Protein AF-A0A2G9TKQ0-F1 (afdb_monomer_lite)

pLDDT: mean 75.8, std 15.29, range [35.28, 93.38]

Foldseek 3Di:
DVVVVVVVVVVVVVVVVVVVVLVLLCQQAVPCSVVVVVVVVVVVVVCVVVLVVVLCVQCVPVDPVSVVVSVVVVVVVVVVVVVCCVVPRDSHHDPVRDDPDDDDPDPPPVVVVVVVVVVVVD

InterPro domains:
  IPR036259 MFS transporter superfamily [SSF103473] (2-89)
  IPR050382 Major Facilitator Superfamily Sodium/Anion Cotransporter [PTHR11662] (3-98)

Radius of gyration: 22.35 Å; chains: 1; bounding box: 71×29×50 Å

Secondary structure (DSSP, 8-state):
-HHHHHHHHHHHHHHHHHHHHHHHHHHH-TTTHHHHHHHHHHHHHHHHHHHHHHHHHH-SS--HHHHHHHHHHHHHHHHHHHHHHHHH---S--TTTS-SS--SS--TTHHHHHHHHHHH--

Sequence (122 aa):
ALVIVYLTAGMAISGLQYSGFVVNYLDIAPSFSGTIMGMGNTISCLAGIVSPMVTSALTPNGTQEEWQGVLWLTAGILATGSIVFSLFASGEVQDWARHKGGDGPEELPLKEAEAMLEKDTH

Organism: Teladorsagia circumcincta (NCBI:txid45464)

Structure (mmCIF, N/CA/C/O backbone):
data_AF-A0A2G9TKQ0-F1
#
_entry.id   AF-A0A2G9TKQ0-F1
#
loop_
_atom_site.group_PDB
_atom_site.id
_atom_site.type_symbol
_atom_site.label_atom_id
_atom_site.label_alt_id
_atom_site.label_comp_id
_atom_site.label_asym_id
_atom_site.label_entity_id
_atom_site.label_seq_id
_atom_site.pdbx_PDB_ins_code
_atom_site.Cartn_x
_atom_site.Cartn_y
_atom_site.Cartn_z
_atom_site.occupancy
_atom_site.B_iso_or_equiv
_atom_site.auth_seq_id
_atom_site.auth_comp_id
_atom_site.auth_asym_id
_atom_site.auth_atom_id
_atom_site.pdbx_PDB_model_num
ATOM 1 N N . ALA A 1 1 ? -2.047 -13.681 19.648 1.00 73.25 1 ALA A N 1
ATOM 2 C CA . ALA A 1 1 ? -1.396 -14.566 18.656 1.00 73.25 1 ALA A CA 1
ATOM 3 C C . ALA A 1 1 ? -1.853 -14.254 17.230 1.00 73.25 1 ALA A C 1
ATOM 5 O O . ALA A 1 1 ? -1.027 -13.813 16.448 1.00 73.25 1 ALA A O 1
ATOM 6 N N . LEU A 1 2 ? -3.147 -14.382 16.904 1.00 85.94 2 LEU A N 1
ATOM 7 C CA . LEU A 1 2 ? -3.661 -14.172 15.537 1.00 85.94 2 LEU A CA 1
ATOM 8 C C . LEU A 1 2 ? -3.371 -12.776 14.954 1.00 85.94 2 LEU A C 1
ATOM 10 O O . LEU A 1 2 ? -2.926 -12.678 13.820 1.00 85.94 2 LEU A O 1
ATOM 14 N N . VAL A 1 3 ? -3.537 -11.706 15.740 1.00 86.75 3 VAL A N 1
ATOM 15 C CA . VAL A 1 3 ? -3.240 -10.326 15.295 1.00 86.75 3 VAL A CA 1
ATOM 16 C C . VAL A 1 3 ? -1.784 -10.168 14.853 1.00 86.75 3 VAL A C 1
ATOM 18 O O . VAL A 1 3 ? -1.519 -9.579 13.814 1.00 86.75 3 VAL A O 1
ATOM 21 N N . ILE A 1 4 ? -0.845 -10.738 15.612 1.00 90.19 4 ILE A N 1
ATOM 22 C CA . ILE A 1 4 ? 0.588 -10.670 15.300 1.00 90.19 4 ILE A CA 1
ATOM 23 C C . ILE A 1 4 ? 0.859 -11.403 13.985 1.00 90.19 4 ILE A C 1
ATOM 25 O O . ILE A 1 4 ? 1.518 -10.854 13.114 1.00 90.19 4 ILE A O 1
ATOM 29 N N . VAL A 1 5 ? 0.279 -12.594 13.805 1.00 93.19 5 VAL A N 1
ATOM 30 C CA . VAL A 1 5 ? 0.417 -13.371 12.564 1.00 93.19 5 VAL A CA 1
ATOM 31 C C . VAL A 1 5 ? -0.110 -12.589 11.357 1.00 93.19 5 VAL A C 1
ATOM 33 O O . VAL A 1 5 ? 0.587 -12.499 10.350 1.00 93.19 5 VAL A O 1
ATOM 36 N N . TYR A 1 6 ? -1.295 -11.979 11.459 1.00 87.69 6 TYR A N 1
ATOM 37 C CA . TYR A 1 6 ? -1.870 -11.196 10.362 1.00 87.69 6 TYR A CA 1
ATOM 38 C C . TYR A 1 6 ? -1.062 -9.936 10.044 1.00 87.69 6 TYR A C 1
ATOM 40 O O . TYR A 1 6 ? -0.841 -9.642 8.872 1.00 87.69 6 TYR A O 1
ATOM 48 N N . LEU A 1 7 ? -0.575 -9.219 11.060 1.00 89.62 7 LEU A N 1
ATOM 49 C CA . LEU A 1 7 ? 0.267 -8.040 10.855 1.00 89.62 7 LEU A CA 1
ATOM 50 C C . LEU A 1 7 ? 1.612 -8.409 10.220 1.00 89.62 7 LEU A C 1
ATOM 52 O O . LEU A 1 7 ? 2.029 -7.762 9.263 1.00 89.62 7 LEU A O 1
ATOM 56 N N . THR A 1 8 ? 2.268 -9.470 10.696 1.00 91.88 8 THR A N 1
ATOM 57 C CA . THR A 1 8 ? 3.535 -9.944 10.124 1.00 91.88 8 THR A CA 1
ATOM 58 C C . THR A 1 8 ? 3.360 -10.401 8.678 1.00 91.88 8 THR A C 1
ATOM 60 O O . THR A 1 8 ? 4.147 -10.007 7.819 1.00 91.88 8 THR A O 1
ATOM 63 N N . ALA A 1 9 ? 2.315 -11.180 8.385 1.00 90.88 9 ALA A N 1
ATOM 64 C CA . ALA A 1 9 ? 2.011 -11.605 7.021 1.00 90.88 9 ALA A CA 1
ATOM 65 C C . ALA A 1 9 ? 1.717 -10.404 6.106 1.00 90.88 9 ALA A C 1
ATOM 67 O O . ALA A 1 9 ? 2.243 -10.335 4.998 1.00 90.88 9 ALA A O 1
ATOM 68 N N . GLY A 1 10 ? 0.946 -9.424 6.590 1.00 87.19 10 GLY A N 1
ATOM 69 C CA . GLY A 1 10 ? 0.665 -8.192 5.856 1.00 87.19 10 GLY A CA 1
ATOM 70 C C . GLY A 1 10 ? 1.934 -7.406 5.524 1.00 87.19 10 GLY A C 1
ATOM 71 O O . GLY A 1 10 ? 2.138 -7.028 4.375 1.00 87.19 10 GLY A O 1
ATOM 72 N N . MET A 1 11 ? 2.835 -7.225 6.494 1.00 88.38 11 MET A N 1
ATOM 73 C CA . MET A 1 11 ? 4.111 -6.540 6.256 1.00 88.38 11 MET A CA 1
ATOM 74 C C . MET A 1 11 ? 5.012 -7.285 5.265 1.00 88.38 11 MET A C 1
ATOM 76 O O . MET A 1 11 ? 5.664 -6.643 4.443 1.00 88.38 11 MET A O 1
ATOM 80 N N . ALA A 1 12 ? 5.033 -8.620 5.305 1.00 89.88 12 ALA A N 1
ATOM 81 C CA . ALA A 1 12 ? 5.793 -9.420 4.346 1.00 89.88 12 ALA A CA 1
ATOM 82 C C . ALA A 1 12 ? 5.280 -9.220 2.909 1.00 89.88 12 ALA A C 1
ATOM 84 O O . ALA A 1 12 ? 6.074 -9.006 1.994 1.00 89.88 12 ALA A O 1
ATOM 85 N N . ILE A 1 13 ? 3.956 -9.214 2.721 1.00 87.81 13 ILE A N 1
ATOM 86 C CA . ILE A 1 13 ? 3.323 -8.963 1.418 1.00 87.81 13 ILE A CA 1
ATOM 87 C C . ILE A 1 13 ? 3.631 -7.542 0.927 1.00 87.81 13 ILE A C 1
ATOM 89 O O . ILE A 1 13 ? 4.006 -7.368 -0.230 1.00 87.81 13 ILE A O 1
ATOM 93 N N . SER A 1 14 ? 3.563 -6.537 1.804 1.00 84.75 14 SER A N 1
ATOM 94 C CA . SER A 1 14 ? 3.941 -5.160 1.459 1.00 84.75 14 SER A CA 1
ATOM 95 C C . SER A 1 14 ? 5.401 -5.046 1.006 1.00 84.75 14 SER A C 1
ATOM 97 O O . SER A 1 14 ? 5.702 -4.284 0.089 1.00 84.75 14 SER A O 1
ATOM 99 N N . GLY A 1 15 ? 6.310 -5.821 1.607 1.00 83.31 15 GLY A N 1
ATOM 100 C CA . GLY A 1 15 ? 7.712 -5.888 1.186 1.00 83.31 15 GLY A CA 1
ATOM 101 C C . GLY A 1 15 ? 7.890 -6.479 -0.215 1.00 83.31 15 GLY A C 1
ATOM 102 O O . GLY A 1 15 ? 8.638 -5.926 -1.019 1.00 83.31 15 GLY A O 1
ATOM 103 N N . LEU A 1 16 ? 7.158 -7.553 -0.533 1.00 82.75 16 LEU A N 1
ATOM 104 C CA . LEU A 1 16 ? 7.146 -8.159 -1.873 1.00 82.75 16 LEU A CA 1
ATOM 105 C C . LEU A 1 16 ? 6.557 -7.216 -2.929 1.00 82.75 16 LEU A C 1
ATOM 107 O O . LEU A 1 16 ? 7.054 -7.144 -4.050 1.00 82.75 16 LEU A O 1
ATOM 111 N N . GLN A 1 17 ? 5.515 -6.464 -2.571 1.00 82.75 17 GLN A N 1
ATOM 112 C CA . GLN A 1 17 ? 4.958 -5.439 -3.448 1.00 82.75 17 GLN A CA 1
ATOM 113 C C . GLN A 1 17 ? 5.996 -4.349 -3.742 1.00 82.75 17 GLN A C 1
ATOM 115 O O . GLN A 1 17 ? 6.131 -3.931 -4.892 1.00 82.75 17 GLN A O 1
ATOM 120 N N . TYR A 1 18 ? 6.744 -3.912 -2.721 1.00 78.06 18 TYR A N 1
ATOM 121 C CA . TYR A 1 18 ? 7.764 -2.875 -2.866 1.00 78.06 18 TYR A CA 1
ATOM 122 C C . TYR A 1 18 ? 8.901 -3.289 -3.801 1.00 78.06 18 TYR A C 1
ATOM 124 O O . TYR A 1 18 ? 9.248 -2.543 -4.714 1.00 78.06 18 TYR A O 1
ATOM 132 N N . SER A 1 19 ? 9.439 -4.498 -3.632 1.00 77.94 19 SER A N 1
ATOM 133 C CA . SER A 1 19 ? 10.490 -5.002 -4.520 1.00 77.94 19 SER A CA 1
ATOM 134 C C . SER A 1 19 ? 10.005 -5.169 -5.963 1.00 77.94 19 SER A C 1
ATOM 136 O O . SER A 1 19 ? 10.747 -4.846 -6.887 1.00 77.94 19 SER A O 1
ATOM 138 N N . GLY A 1 20 ? 8.757 -5.605 -6.165 1.00 74.00 20 GLY A N 1
ATOM 139 C CA . GLY A 1 20 ? 8.179 -5.781 -7.497 1.00 74.00 20 GLY A CA 1
ATOM 140 C C . GLY A 1 20 ? 8.036 -4.471 -8.273 1.00 74.00 20 GLY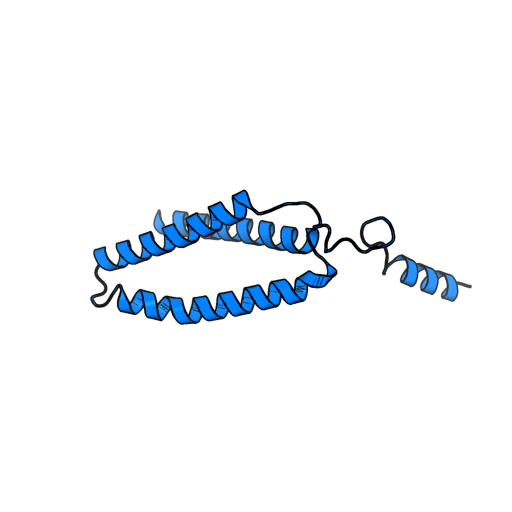 A C 1
ATOM 141 O O . GLY A 1 20 ? 8.426 -4.403 -9.437 1.00 74.00 20 GLY A O 1
ATOM 142 N N . PHE A 1 21 ? 7.519 -3.409 -7.645 1.00 69.69 21 PHE A N 1
ATOM 143 C CA . PHE A 1 21 ? 7.341 -2.147 -8.366 1.00 69.69 21 PHE A CA 1
ATOM 144 C C . PHE A 1 21 ? 8.664 -1.424 -8.609 1.00 69.69 21 PHE A C 1
ATOM 146 O O . PHE A 1 21 ? 8.835 -0.844 -9.675 1.00 69.69 21 PHE A O 1
ATOM 153 N N . VAL A 1 22 ? 9.597 -1.441 -7.647 1.00 68.12 22 VAL A N 1
ATOM 154 C CA . VAL A 1 22 ? 10.868 -0.703 -7.760 1.00 68.12 22 VAL A CA 1
ATOM 155 C C . VAL A 1 22 ? 11.680 -1.203 -8.950 1.00 68.12 22 VAL A C 1
ATOM 157 O O . VAL A 1 22 ? 12.174 -0.390 -9.725 1.00 68.12 22 VAL A O 1
ATOM 160 N N . VAL A 1 23 ? 11.758 -2.524 -9.129 1.00 64.88 23 VAL A N 1
ATOM 161 C CA . VAL A 1 23 ? 12.451 -3.136 -10.270 1.00 64.88 23 VAL A CA 1
ATOM 162 C C . VAL A 1 23 ? 11.728 -2.805 -11.578 1.00 64.88 23 VAL A C 1
ATOM 164 O O . VAL A 1 23 ? 12.366 -2.345 -12.515 1.00 64.88 23 VAL A O 1
ATOM 167 N N . ASN A 1 24 ? 10.392 -2.870 -11.602 1.00 67.00 24 ASN A N 1
ATOM 168 C CA . ASN A 1 24 ? 9.601 -2.509 -12.782 1.00 67.00 24 ASN A CA 1
ATOM 169 C C . ASN A 1 24 ? 9.816 -1.048 -13.240 1.00 67.00 24 ASN A C 1
ATOM 171 O O . ASN A 1 24 ? 9.822 -0.770 -14.434 1.00 67.00 24 ASN A O 1
ATOM 175 N N . TYR A 1 25 ? 10.024 -0.092 -12.325 1.00 64.06 25 TYR A N 1
ATOM 176 C CA . TYR A 1 25 ? 10.341 1.296 -12.707 1.00 64.06 25 TYR A CA 1
ATOM 177 C C . TYR A 1 25 ? 11.736 1.442 -13.325 1.00 64.06 25 TYR A C 1
ATOM 179 O O . TYR A 1 25 ? 11.913 2.243 -14.246 1.00 64.06 25 TYR A O 1
ATOM 187 N N . LEU A 1 26 ? 12.714 0.693 -12.811 1.00 62.75 26 LEU A N 1
ATOM 188 C CA . LEU A 1 26 ? 14.085 0.690 -13.321 1.00 62.75 26 LEU A CA 1
ATOM 189 C C . LEU A 1 26 ? 14.167 -0.004 -14.685 1.00 62.75 26 LEU A C 1
ATOM 191 O O . LEU A 1 26 ? 14.852 0.500 -15.570 1.00 62.75 26 LEU A O 1
ATOM 195 N N . ASP A 1 27 ? 13.397 -1.077 -14.871 1.00 63.31 27 ASP A N 1
ATOM 196 C CA . ASP A 1 27 ? 13.311 -1.816 -16.131 1.00 63.31 27 ASP A CA 1
ATOM 197 C C . ASP A 1 27 ? 12.581 -1.014 -17.220 1.00 63.31 27 ASP A C 1
ATOM 199 O O . ASP A 1 27 ? 12.958 -1.074 -18.385 1.00 63.31 27 ASP A O 1
ATOM 203 N N . ILE A 1 28 ? 11.555 -0.225 -16.874 1.00 62.59 28 ILE A N 1
ATOM 204 C CA . ILE A 1 28 ? 10.786 0.550 -17.862 1.00 62.59 28 ILE A CA 1
ATOM 205 C C . ILE A 1 28 ? 11.539 1.793 -18.357 1.00 62.59 28 ILE A C 1
ATOM 207 O O . ILE A 1 28 ? 11.453 2.114 -19.545 1.00 62.59 28 ILE A O 1
ATOM 211 N N . ALA A 1 29 ? 12.216 2.535 -17.471 1.00 58.72 29 ALA A N 1
ATOM 212 C CA . ALA A 1 29 ? 12.857 3.804 -17.826 1.00 58.72 29 ALA A CA 1
ATOM 213 C C . ALA A 1 29 ? 14.005 4.183 -16.862 1.00 58.72 29 ALA A C 1
ATOM 215 O O . ALA A 1 29 ? 13.813 5.030 -15.980 1.00 58.72 29 ALA A O 1
ATOM 216 N N . PRO A 1 30 ? 15.225 3.643 -17.047 1.00 58.09 30 PRO A N 1
ATOM 217 C CA . PRO A 1 30 ? 16.357 3.918 -16.156 1.00 58.09 30 PRO A CA 1
ATOM 218 C C . PRO A 1 30 ? 16.730 5.411 -16.108 1.00 58.09 30 PRO A C 1
ATOM 220 O O . PRO A 1 30 ? 17.018 5.942 -15.035 1.00 58.09 30 PRO A O 1
ATOM 223 N N . SER A 1 31 ? 16.602 6.131 -17.227 1.00 60.22 31 SER A N 1
ATOM 224 C CA . SER A 1 31 ? 16.920 7.564 -17.355 1.00 60.22 31 SER A CA 1
ATOM 225 C C . SER A 1 31 ? 15.853 8.528 -16.806 1.00 60.22 31 SER A C 1
ATOM 227 O O . SER A 1 31 ? 16.184 9.663 -16.469 1.00 60.22 31 SER A O 1
ATOM 229 N N . PHE A 1 32 ? 14.591 8.098 -16.669 1.00 64.38 32 PHE A N 1
ATOM 230 C CA . PHE A 1 32 ? 13.487 8.907 -16.111 1.00 64.38 32 PHE A CA 1
ATOM 231 C C . PHE A 1 32 ? 13.024 8.441 -14.719 1.00 64.38 32 PHE A C 1
ATOM 233 O O . PHE A 1 32 ? 12.153 9.072 -14.107 1.00 64.38 32 PHE A O 1
ATOM 240 N N . SER A 1 33 ? 13.626 7.368 -14.199 1.00 65.25 33 SER A N 1
ATOM 241 C CA . SER A 1 33 ? 13.323 6.743 -12.907 1.00 65.25 33 SER A CA 1
ATOM 242 C C . SER A 1 33 ? 13.266 7.752 -11.752 1.00 65.25 33 SER A C 1
ATOM 244 O O . SER A 1 33 ? 12.291 7.773 -11.003 1.00 65.25 33 SER A O 1
ATOM 246 N N . GLY A 1 34 ? 14.242 8.663 -11.654 1.00 67.69 34 GLY A N 1
ATOM 247 C CA . GLY A 1 34 ? 14.308 9.670 -10.590 1.00 67.69 34 GLY A CA 1
ATOM 248 C C . GLY A 1 34 ? 13.135 10.659 -10.589 1.00 67.69 34 GLY A C 1
ATOM 249 O O . GLY A 1 34 ? 12.584 10.969 -9.532 1.00 67.69 34 GLY A O 1
ATOM 250 N N . THR A 1 35 ? 12.695 11.128 -11.760 1.00 73.38 35 THR A N 1
ATOM 251 C CA . THR A 1 35 ? 11.564 12.066 -11.863 1.00 73.38 35 THR A CA 1
ATOM 252 C C . THR A 1 35 ? 10.235 11.371 -11.563 1.00 73.38 35 THR A C 1
ATOM 254 O O . THR A 1 35 ? 9.406 11.923 -10.839 1.00 73.38 35 THR A O 1
ATOM 257 N N . ILE A 1 36 ? 10.038 10.144 -12.059 1.00 75.31 36 ILE A N 1
ATOM 258 C CA . ILE A 1 36 ? 8.836 9.339 -11.785 1.00 75.31 36 ILE A CA 1
ATOM 259 C C . ILE A 1 36 ? 8.751 8.979 -10.299 1.00 75.31 36 ILE A C 1
ATOM 261 O O . ILE A 1 36 ? 7.698 9.142 -9.682 1.00 75.31 36 ILE A O 1
ATOM 265 N N . MET A 1 37 ? 9.869 8.572 -9.697 1.00 76.12 37 MET A N 1
ATOM 266 C CA . MET A 1 37 ? 9.940 8.254 -8.273 1.00 76.12 37 MET A CA 1
ATOM 267 C C . MET A 1 37 ? 9.675 9.493 -7.402 1.00 76.12 37 MET A C 1
ATOM 269 O O . MET A 1 37 ? 8.936 9.410 -6.419 1.00 76.12 37 MET A O 1
ATOM 273 N N . GLY A 1 38 ? 10.200 10.660 -7.794 1.00 80.62 38 GLY A N 1
ATOM 274 C CA . GLY A 1 38 ? 9.913 11.940 -7.143 1.00 80.62 38 GLY A CA 1
ATOM 275 C C . GLY A 1 38 ? 8.431 12.323 -7.206 1.00 80.62 38 GLY A C 1
ATOM 276 O O . GLY A 1 38 ? 7.845 12.674 -6.183 1.00 80.62 38 GLY A O 1
ATOM 277 N N . MET A 1 39 ? 7.792 12.187 -8.373 1.00 81.56 39 MET A N 1
ATOM 278 C CA . MET A 1 39 ? 6.348 12.416 -8.522 1.00 81.56 39 MET A CA 1
ATOM 279 C C . MET A 1 39 ? 5.511 11.419 -7.704 1.00 81.56 39 MET A C 1
ATOM 281 O O . MET A 1 39 ? 4.527 11.800 -7.072 1.00 81.56 39 MET A O 1
ATOM 285 N N . GLY A 1 40 ? 5.913 10.148 -7.652 1.00 82.38 40 GLY A N 1
ATOM 286 C CA . GLY A 1 40 ? 5.258 9.152 -6.803 1.00 82.38 40 GLY A CA 1
ATOM 287 C C . GLY A 1 40 ? 5.329 9.515 -5.317 1.00 82.38 40 GLY A C 1
ATOM 288 O O . GLY A 1 40 ? 4.342 9.376 -4.589 1.00 82.38 40 GLY A O 1
ATOM 289 N N . ASN A 1 41 ? 6.467 10.046 -4.863 1.00 85.00 41 ASN A N 1
ATOM 290 C CA . ASN A 1 41 ? 6.638 10.494 -3.484 1.00 85.00 41 ASN A CA 1
ATOM 291 C C . ASN A 1 41 ? 5.760 11.710 -3.153 1.00 85.00 41 ASN A C 1
ATOM 293 O O . ASN A 1 41 ? 5.117 11.718 -2.105 1.00 85.00 41 ASN A O 1
ATOM 297 N N . THR A 1 42 ? 5.662 12.703 -4.044 1.00 87.75 42 THR A N 1
ATO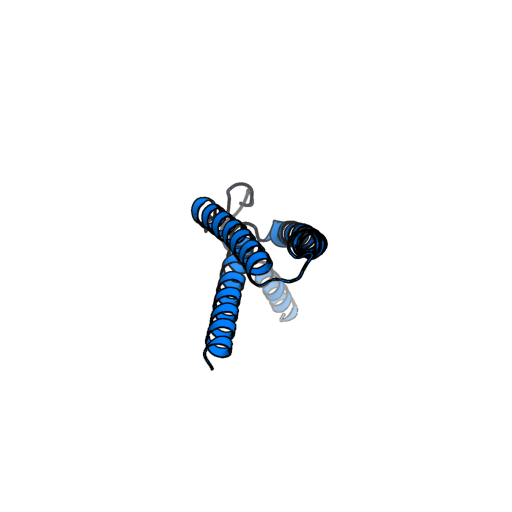M 298 C CA . THR A 1 42 ? 4.816 13.881 -3.791 1.00 87.75 42 THR A CA 1
ATOM 299 C C . THR A 1 42 ? 3.342 13.503 -3.689 1.00 87.75 42 THR A C 1
ATOM 301 O O . THR A 1 42 ? 2.674 13.929 -2.747 1.00 87.75 42 THR A O 1
ATOM 304 N N . ILE A 1 43 ? 2.847 12.641 -4.582 1.00 88.44 43 ILE A N 1
ATOM 305 C CA . ILE A 1 43 ? 1.481 12.103 -4.507 1.00 88.44 43 ILE A CA 1
ATOM 306 C C . ILE A 1 43 ? 1.281 11.329 -3.198 1.00 88.44 43 ILE A C 1
ATOM 308 O O . ILE A 1 43 ? 0.264 11.511 -2.530 1.00 88.44 43 ILE A O 1
ATOM 312 N N . SER A 1 44 ? 2.264 10.520 -2.789 1.00 86.12 44 SER A N 1
ATOM 313 C CA . SER A 1 44 ? 2.204 9.767 -1.528 1.00 86.12 44 SER A CA 1
ATOM 314 C C . SER A 1 44 ? 2.147 10.688 -0.307 1.00 86.12 44 SER A C 1
ATOM 316 O O . SER A 1 44 ? 1.364 10.448 0.608 1.00 86.12 44 SER A O 1
ATOM 318 N N . CYS A 1 45 ? 2.919 11.775 -0.301 1.00 91.38 45 CYS A N 1
ATOM 319 C CA . CYS A 1 45 ? 2.878 12.784 0.754 1.00 91.38 45 CYS A CA 1
ATOM 320 C C . CYS A 1 45 ? 1.519 13.492 0.810 1.00 91.38 45 CYS A C 1
ATOM 322 O O . CYS A 1 45 ? 0.954 13.638 1.893 1.00 91.38 45 CYS A O 1
ATOM 324 N N . LEU A 1 46 ? 0.957 13.883 -0.338 1.00 92.06 46 LEU A N 1
ATOM 325 C CA . LEU A 1 46 ? -0.380 14.482 -0.393 1.00 92.06 46 LEU A CA 1
ATOM 326 C C . LEU A 1 46 ? -1.445 13.510 0.128 1.00 92.06 46 LEU A C 1
ATOM 328 O O . LEU A 1 46 ? -2.268 13.891 0.960 1.00 92.06 46 LEU A O 1
ATOM 332 N N . ALA A 1 47 ? -1.395 12.245 -0.291 1.00 88.81 47 ALA A N 1
ATOM 333 C CA . ALA A 1 47 ? -2.280 11.203 0.219 1.00 88.81 47 ALA A CA 1
ATOM 334 C C . ALA A 1 47 ? -2.114 11.008 1.736 1.00 88.81 47 ALA A C 1
ATOM 336 O O . ALA A 1 47 ? -3.107 10.886 2.449 1.00 88.81 47 ALA A O 1
ATOM 337 N N . GLY A 1 48 ? -0.880 11.059 2.247 1.00 90.12 48 GLY A N 1
ATOM 338 C CA . GLY A 1 48 ? -0.578 10.984 3.677 1.00 90.12 48 GLY A CA 1
ATOM 339 C C . GLY A 1 48 ? -1.148 12.150 4.488 1.00 90.12 48 GLY A C 1
ATOM 340 O O . GLY A 1 48 ? -1.585 11.943 5.616 1.00 90.12 48 GLY A O 1
ATOM 341 N N . ILE A 1 49 ? -1.210 13.353 3.910 1.00 93.38 49 ILE A N 1
ATOM 342 C CA . ILE A 1 49 ? -1.849 14.523 4.533 1.00 93.38 49 ILE A CA 1
ATOM 343 C C . ILE A 1 49 ? -3.378 14.379 4.519 1.00 93.38 49 ILE A C 1
ATOM 345 O O . ILE A 1 49 ? -4.041 14.683 5.510 1.00 93.38 49 ILE A O 1
ATOM 349 N N . VAL A 1 50 ? -3.950 13.901 3.410 1.00 91.56 50 VAL A N 1
ATOM 350 C CA . VAL 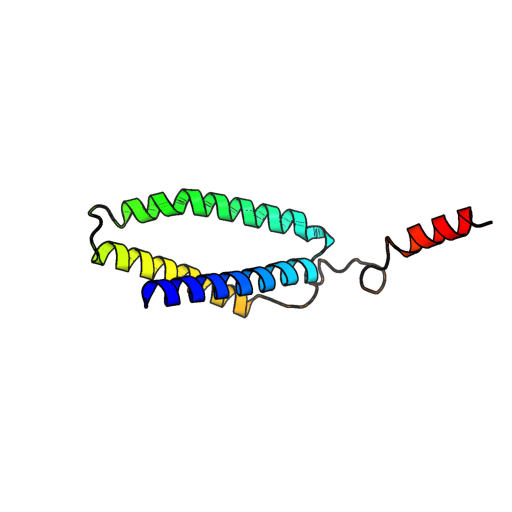A 1 50 ? -5.408 13.784 3.228 1.00 91.56 50 VAL A CA 1
ATOM 351 C C . VAL A 1 50 ? -6.009 12.622 4.020 1.00 91.56 50 VAL A C 1
ATOM 353 O O . VAL A 1 50 ? -7.103 12.754 4.567 1.00 91.56 50 VAL A O 1
ATOM 356 N N . SER A 1 51 ? -5.286 11.510 4.142 1.00 89.81 51 SER A N 1
ATOM 357 C CA . SER A 1 51 ? -5.732 10.294 4.828 1.00 89.81 51 SER A CA 1
ATOM 358 C C . SER A 1 51 ? -6.295 10.543 6.241 1.00 89.81 51 SER A C 1
ATOM 360 O O . SER A 1 51 ? -7.449 10.187 6.479 1.00 89.81 51 SER A O 1
ATOM 362 N N . PRO A 1 52 ? -5.577 11.184 7.188 1.00 90.50 52 PRO A N 1
ATOM 363 C CA . PRO A 1 52 ? -6.108 11.431 8.529 1.00 90.50 52 PRO A CA 1
ATOM 364 C C . PRO A 1 52 ? -7.297 12.399 8.542 1.00 90.50 52 PRO A C 1
ATOM 366 O O . PRO A 1 52 ? -8.160 12.262 9.404 1.00 90.50 52 PRO A O 1
ATOM 369 N N . MET A 1 53 ? -7.390 13.341 7.594 1.00 92.19 53 MET A N 1
ATOM 370 C CA . MET A 1 53 ? -8.551 14.236 7.489 1.00 92.19 53 MET A CA 1
ATOM 371 C C . MET A 1 53 ? -9.817 13.460 7.117 1.00 92.19 53 MET A C 1
ATOM 373 O O . MET A 1 53 ? -10.866 13.657 7.727 1.00 92.19 53 MET A O 1
ATOM 377 N N . VAL A 1 54 ? -9.705 12.545 6.151 1.00 90.00 54 VAL A N 1
ATOM 378 C CA . VAL A 1 54 ? -10.814 11.683 5.725 1.00 90.00 54 VAL A CA 1
ATOM 379 C C . VAL A 1 54 ? -11.189 10.699 6.831 1.00 90.00 54 VAL A C 1
ATOM 381 O O . VAL A 1 54 ? -12.364 10.586 7.166 1.00 90.00 54 VAL A O 1
ATOM 384 N N . THR A 1 55 ? -10.207 10.034 7.445 1.00 90.06 55 THR A N 1
ATOM 385 C CA . THR A 1 55 ? -10.458 9.103 8.555 1.00 90.06 55 THR A CA 1
ATOM 386 C C . THR A 1 55 ? -11.133 9.809 9.728 1.00 90.06 55 THR A C 1
ATOM 388 O O . THR A 1 55 ? -12.136 9.315 10.225 1.00 90.06 55 THR A O 1
ATOM 391 N N . SER A 1 56 ? -10.660 10.999 10.112 1.00 89.12 56 SER A N 1
ATOM 392 C CA . SER A 1 56 ? -11.259 11.799 11.189 1.00 89.12 56 SER A CA 1
ATOM 393 C C . SER A 1 56 ? -12.723 12.160 10.908 1.00 89.12 56 SER A C 1
ATOM 395 O O . SER A 1 56 ? -13.567 12.068 11.795 1.00 89.12 56 SER A O 1
ATOM 397 N N . ALA A 1 57 ? -13.051 12.504 9.658 1.00 90.31 57 ALA A N 1
ATOM 398 C CA . ALA A 1 57 ? -14.426 12.795 9.257 1.00 90.31 57 ALA A CA 1
ATOM 399 C C . ALA A 1 57 ? -15.338 11.553 9.255 1.00 90.31 57 ALA A C 1
ATOM 401 O O . ALA A 1 57 ? -16.540 11.680 9.482 1.00 90.31 57 ALA A O 1
ATOM 402 N N . LEU A 1 58 ? -14.783 10.366 8.994 1.00 88.50 58 LEU A N 1
ATOM 403 C CA . LEU A 1 58 ? -15.524 9.101 8.948 1.00 88.50 58 LEU A CA 1
ATOM 404 C C . LEU A 1 58 ? -15.683 8.437 10.320 1.00 88.50 58 LEU A C 1
ATOM 406 O O . LEU A 1 58 ? -16.609 7.650 10.495 1.00 88.50 58 LEU A O 1
ATOM 410 N N . THR A 1 59 ? -14.818 8.755 11.287 1.00 92.44 59 THR A N 1
ATOM 411 C CA . THR A 1 59 ? -14.859 8.199 12.650 1.00 92.44 59 THR A CA 1
ATOM 412 C C . THR A 1 59 ? -15.062 9.283 13.719 1.00 92.44 59 THR A C 1
ATOM 414 O O . THR A 1 59 ? -14.207 9.429 14.599 1.00 92.44 59 THR A O 1
ATOM 417 N N . PRO A 1 60 ? -16.157 10.067 13.683 1.00 87.56 60 PRO A N 1
ATOM 418 C CA . PRO A 1 60 ? -16.382 11.135 14.657 1.00 87.56 60 PRO A CA 1
ATOM 419 C C . PRO A 1 60 ? -16.588 10.612 16.086 1.00 87.56 60 PRO A C 1
ATOM 421 O O . PRO A 1 60 ? -16.236 11.305 17.039 1.00 87.56 60 PRO A O 1
ATOM 424 N N . ASN A 1 61 ? -17.128 9.399 16.250 1.00 89.06 61 ASN A N 1
ATOM 425 C CA . ASN A 1 61 ? -17.388 8.795 17.560 1.00 89.06 61 ASN A CA 1
ATOM 426 C C . ASN A 1 61 ? -16.409 7.656 17.895 1.00 89.06 61 ASN A C 1
ATOM 428 O O . ASN A 1 61 ? -16.434 7.126 19.006 1.00 89.06 61 ASN A O 1
ATOM 432 N N . GLY A 1 62 ? -15.555 7.265 16.943 1.00 87.19 62 GLY A N 1
ATOM 433 C CA . GLY A 1 62 ? -14.569 6.198 17.096 1.00 87.19 62 GLY A CA 1
ATOM 434 C C . GLY A 1 62 ? -15.190 4.810 17.266 1.00 87.19 62 GLY A C 1
ATOM 435 O O . GLY A 1 62 ? -14.562 3.930 17.855 1.00 87.19 62 GLY A O 1
ATOM 436 N N . THR A 1 63 ? -16.421 4.605 16.791 1.00 92.44 63 THR A N 1
ATOM 437 C CA . THR A 1 63 ? -17.125 3.327 16.967 1.00 92.44 63 THR A CA 1
ATOM 438 C C . THR A 1 63 ? -16.566 2.244 16.045 1.00 92.44 63 THR A C 1
ATOM 440 O O . THR A 1 63 ? -15.960 2.521 15.009 1.00 92.44 63 THR A O 1
ATOM 443 N N . GLN A 1 64 ? -16.776 0.976 16.407 1.00 88.56 64 GLN A N 1
ATOM 444 C CA . GLN A 1 64 ? -16.305 -0.153 15.601 1.00 88.56 64 GLN A CA 1
ATOM 445 C C . GLN A 1 64 ? -16.895 -0.144 14.180 1.00 88.56 64 GLN A C 1
ATOM 447 O O . GLN A 1 64 ? -16.191 -0.481 13.230 1.00 88.56 64 GLN A O 1
ATOM 452 N N . GLU A 1 65 ? -18.156 0.258 14.029 1.00 89.19 65 GLU A N 1
ATOM 453 C CA . GLU A 1 65 ? -18.849 0.338 12.737 1.00 89.19 65 GLU A CA 1
ATOM 454 C C . GLU A 1 65 ? -18.245 1.428 11.836 1.00 89.19 65 GLU A C 1
ATOM 456 O O . GLU A 1 65 ? -17.991 1.184 10.655 1.00 89.19 65 GLU A O 1
ATOM 461 N N . GLU A 1 66 ? -17.919 2.596 12.400 1.00 88.88 66 GLU A N 1
ATOM 462 C CA . GLU A 1 66 ? -17.231 3.679 11.683 1.00 88.88 66 GLU A CA 1
ATOM 463 C C . GLU A 1 66 ? -15.848 3.221 11.179 1.00 88.88 66 GLU A C 1
ATOM 465 O O . GLU A 1 66 ? -15.502 3.408 10.009 1.00 88.88 66 GLU A O 1
ATOM 470 N N . TRP A 1 67 ? -15.075 2.531 12.027 1.00 90.44 67 TRP A N 1
ATOM 471 C CA . TRP A 1 67 ? -13.770 1.977 11.647 1.00 90.44 67 TRP A CA 1
ATOM 472 C C . TRP A 1 67 ? -13.865 0.879 10.586 1.00 90.44 67 TRP A C 1
ATOM 474 O O . TRP A 1 67 ? -13.014 0.809 9.698 1.00 90.44 67 TRP A O 1
ATOM 484 N N . GLN A 1 68 ? -14.899 0.037 10.630 1.00 89.06 68 GLN A N 1
ATOM 485 C CA . GLN A 1 68 ? -15.153 -0.938 9.570 1.00 89.06 68 GLN A CA 1
ATOM 486 C C . GLN A 1 68 ? -15.413 -0.244 8.228 1.00 89.06 68 GLN A C 1
ATOM 488 O O . GLN A 1 68 ? -14.891 -0.694 7.208 1.00 89.06 68 GLN A O 1
ATOM 493 N N . GLY A 1 69 ? -16.143 0.875 8.223 1.00 88.06 69 GLY A N 1
ATOM 494 C CA . GLY A 1 69 ? -16.337 1.705 7.032 1.00 88.06 69 GLY A CA 1
ATOM 495 C C . GLY A 1 69 ? -15.019 2.223 6.444 1.00 88.06 69 GLY A C 1
ATOM 496 O O . GLY A 1 69 ? -14.787 2.095 5.241 1.00 88.06 69 GLY A O 1
ATOM 497 N N . VAL A 1 70 ? -14.113 2.728 7.289 1.00 90.50 70 VAL A N 1
ATOM 498 C CA . VAL A 1 70 ? -12.775 3.192 6.867 1.00 90.50 70 VAL A CA 1
ATOM 499 C C . VAL A 1 70 ? -11.937 2.053 6.279 1.00 90.50 70 VAL A C 1
ATOM 501 O O . VAL A 1 70 ? -11.269 2.231 5.256 1.00 90.50 70 VAL A O 1
ATOM 504 N N . LEU A 1 71 ? -11.983 0.865 6.888 1.00 88.81 71 LEU A N 1
ATOM 505 C CA . LEU A 1 71 ? -11.266 -0.311 6.394 1.00 88.81 71 LEU A CA 1
ATOM 506 C C . LEU A 1 71 ? -11.794 -0.777 5.032 1.00 88.81 71 LEU A C 1
ATOM 508 O O . LEU A 1 71 ? -10.991 -1.066 4.146 1.00 88.81 71 LEU A O 1
ATOM 512 N N . TRP A 1 72 ? -13.115 -0.794 4.826 1.00 90.81 72 TRP A N 1
ATOM 513 C CA . TRP A 1 72 ? -13.711 -1.129 3.529 1.00 90.81 72 TRP A CA 1
ATOM 514 C C . TRP A 1 72 ? -13.375 -0.105 2.444 1.00 90.81 72 TRP A C 1
ATOM 516 O O . TRP A 1 72 ? -13.038 -0.495 1.326 1.00 90.81 72 TRP A O 1
ATOM 526 N N . LEU A 1 73 ? -13.395 1.190 2.774 1.00 91.50 73 LEU A N 1
ATOM 527 C CA . LEU A 1 73 ? -12.968 2.250 1.858 1.00 91.50 73 LEU A CA 1
ATOM 528 C C . LEU A 1 73 ? -11.502 2.062 1.443 1.00 91.50 73 LEU A C 1
ATOM 530 O O . LEU A 1 73 ? -11.173 2.097 0.258 1.00 91.50 73 LEU A O 1
ATOM 534 N N . THR A 1 74 ? -10.630 1.802 2.418 1.00 89.44 74 THR A N 1
ATOM 535 C CA . THR A 1 74 ? -9.196 1.577 2.192 1.00 89.44 74 THR A CA 1
ATOM 536 C C . THR A 1 74 ? -8.968 0.337 1.329 1.00 89.44 74 THR A C 1
ATOM 538 O O . THR A 1 74 ? -8.211 0.387 0.360 1.00 89.44 74 THR A O 1
ATOM 541 N N . ALA A 1 75 ? -9.671 -0.761 1.620 1.00 89.31 75 ALA A N 1
ATOM 542 C CA . ALA A 1 75 ? -9.623 -1.982 0.824 1.00 89.31 75 ALA A CA 1
ATOM 543 C C . ALA A 1 75 ? -10.073 -1.740 -0.626 1.00 89.31 75 ALA A C 1
ATOM 545 O O . ALA A 1 75 ? -9.426 -2.232 -1.547 1.00 89.31 75 ALA A O 1
ATOM 546 N N . GLY A 1 76 ? -11.122 -0.942 -0.848 1.00 92.75 76 GLY A N 1
ATOM 547 C CA . GLY A 1 76 ? -11.588 -0.575 -2.188 1.00 92.75 76 GLY A CA 1
ATOM 548 C C . GLY A 1 76 ? -10.558 0.229 -2.987 1.00 92.75 76 GLY A C 1
ATOM 549 O O . GLY A 1 76 ? -10.321 -0.069 -4.159 1.00 92.75 76 GLY A O 1
ATOM 550 N N . ILE A 1 77 ? -9.895 1.201 -2.352 1.00 90.44 77 ILE A N 1
ATOM 551 C CA . ILE A 1 77 ? -8.832 2.000 -2.985 1.00 90.44 77 ILE A CA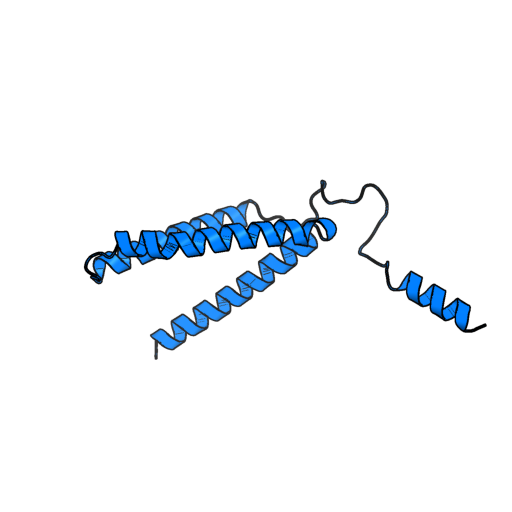 1
ATOM 552 C C . ILE A 1 77 ? -7.650 1.104 -3.368 1.00 90.44 77 ILE A C 1
ATOM 554 O O . ILE A 1 77 ? -7.185 1.145 -4.508 1.00 90.44 77 ILE A O 1
ATOM 558 N N . LEU A 1 78 ? -7.196 0.257 -2.440 1.00 88.69 78 LEU A N 1
ATOM 559 C CA . LEU A 1 78 ? -6.080 -0.662 -2.668 1.00 88.69 78 LEU A CA 1
ATOM 560 C C . LEU A 1 78 ? -6.403 -1.701 -3.747 1.00 88.69 78 LEU A C 1
ATOM 562 O O . LEU A 1 78 ? -5.576 -1.945 -4.622 1.00 88.69 78 LEU A O 1
ATOM 566 N N . ALA A 1 79 ? -7.610 -2.273 -3.732 1.00 90.50 79 ALA A N 1
ATOM 567 C CA . ALA A 1 79 ? -8.058 -3.224 -4.745 1.00 90.50 79 ALA A CA 1
ATOM 568 C C . ALA A 1 79 ? -8.136 -2.571 -6.130 1.00 90.50 79 ALA A C 1
ATOM 570 O O . ALA A 1 79 ? -7.636 -3.133 -7.099 1.00 90.50 79 ALA A O 1
ATOM 571 N N . THR A 1 80 ? -8.689 -1.360 -6.223 1.00 91.12 80 THR A N 1
ATOM 572 C CA . THR A 1 80 ? -8.745 -0.612 -7.488 1.00 91.12 80 THR A CA 1
ATOM 573 C C . THR A 1 80 ? -7.339 -0.323 -8.008 1.00 91.12 80 THR A C 1
ATOM 575 O O . THR A 1 80 ? -7.057 -0.580 -9.176 1.00 91.12 80 THR A O 1
ATOM 578 N N . GLY A 1 81 ? -6.430 0.136 -7.141 1.00 86.25 81 GLY A N 1
ATOM 579 C CA . GLY A 1 81 ? -5.028 0.357 -7.499 1.00 86.25 81 GLY A CA 1
ATOM 580 C C . GLY A 1 81 ? -4.331 -0.923 -7.962 1.00 86.25 81 GLY A C 1
ATOM 581 O O . GLY A 1 81 ? -3.630 -0.908 -8.969 1.00 86.25 81 GLY A O 1
ATOM 582 N N . SER A 1 82 ? -4.577 -2.045 -7.284 1.00 85.50 82 SER A N 1
ATOM 583 C CA . SER A 1 82 ? -4.046 -3.357 -7.661 1.00 85.50 82 SER A CA 1
ATOM 584 C C . SER A 1 82 ? -4.579 -3.832 -9.013 1.00 85.50 82 SER A C 1
ATOM 586 O O . SER A 1 82 ? -3.803 -4.338 -9.821 1.00 85.50 82 SER A O 1
ATOM 588 N N . ILE A 1 83 ? -5.866 -3.626 -9.302 1.00 89.06 83 ILE A N 1
ATOM 589 C CA . ILE A 1 83 ? -6.475 -3.966 -10.595 1.00 89.06 83 ILE A CA 1
ATOM 590 C C . ILE A 1 83 ? -5.872 -3.109 -11.706 1.00 89.06 83 ILE A C 1
ATOM 592 O O . ILE A 1 83 ? -5.440 -3.647 -12.720 1.00 89.06 83 ILE A O 1
ATOM 596 N N . VAL A 1 84 ? -5.797 -1.790 -11.513 1.00 86.94 84 VAL A N 1
ATOM 597 C CA . VAL A 1 84 ? -5.188 -0.875 -12.489 1.00 86.94 84 VAL A CA 1
ATOM 598 C C . VAL A 1 84 ? -3.731 -1.260 -12.733 1.00 86.94 84 VAL A C 1
ATOM 600 O O . VAL A 1 84 ? -3.319 -1.397 -13.879 1.00 86.94 84 VAL A O 1
ATOM 603 N N . PHE A 1 85 ? -2.961 -1.518 -11.677 1.00 81.56 85 PHE A N 1
ATOM 604 C CA . PHE A 1 85 ? -1.587 -1.986 -11.823 1.00 81.56 85 PHE A CA 1
ATOM 605 C C . PHE A 1 85 ? -1.528 -3.310 -12.591 1.00 81.56 85 PHE A C 1
ATOM 607 O O . PHE A 1 85 ? -0.765 -3.428 -13.534 1.00 81.56 85 PHE A O 1
ATOM 614 N N . SER A 1 86 ? -2.378 -4.281 -12.267 1.00 81.88 86 SER A N 1
ATOM 615 C CA . SER A 1 86 ? -2.371 -5.592 -12.930 1.00 81.88 86 SER A CA 1
ATOM 616 C C . SER A 1 86 ? -2.760 -5.527 -14.410 1.00 81.88 86 SER A C 1
ATOM 618 O O . SER A 1 86 ? -2.307 -6.357 -15.191 1.00 81.88 86 SER A O 1
ATOM 620 N N . LEU A 1 87 ? -3.608 -4.570 -14.801 1.00 81.56 87 LEU A N 1
ATOM 621 C CA . LEU A 1 87 ? -4.053 -4.396 -16.187 1.00 81.56 87 LEU A CA 1
ATOM 622 C C . LEU A 1 87 ? -3.076 -3.578 -17.038 1.00 81.56 87 LEU A C 1
ATOM 624 O O . LEU A 1 87 ? -2.966 -3.832 -18.234 1.00 81.56 87 LEU A O 1
ATOM 628 N N . PHE A 1 88 ? -2.414 -2.581 -16.446 1.00 77.56 88 PHE A N 1
ATOM 629 C CA . PHE A 1 88 ? -1.597 -1.606 -17.176 1.00 77.56 88 PHE A CA 1
ATOM 630 C C . PHE A 1 88 ? -0.089 -1.749 -16.942 1.00 77.56 88 PHE A C 1
ATOM 632 O O . PHE A 1 88 ? 0.687 -1.156 -17.690 1.00 77.56 88 PHE A O 1
ATOM 639 N N . ALA A 1 89 ? 0.354 -2.498 -15.927 1.00 70.44 89 ALA A N 1
ATOM 640 C CA . ALA A 1 89 ? 1.774 -2.762 -15.740 1.00 70.44 89 ALA A CA 1
ATOM 641 C C . ALA A 1 89 ? 2.289 -3.626 -16.895 1.00 70.44 89 ALA A C 1
ATOM 643 O O . ALA A 1 89 ? 1.766 -4.705 -17.169 1.00 70.44 89 ALA A O 1
ATOM 644 N N . SER A 1 90 ? 3.335 -3.142 -17.556 1.00 64.69 90 SER A N 1
ATOM 645 C CA . SER A 1 90 ? 4.092 -3.891 -18.553 1.00 64.69 90 SER A CA 1
ATOM 646 C C . SER A 1 90 ? 5.520 -4.054 -18.055 1.00 64.69 90 SER A C 1
ATOM 648 O O . SER A 1 90 ? 6.085 -3.096 -17.538 1.00 64.69 90 SER A O 1
ATOM 650 N N . GLY A 1 91 ? 6.085 -5.250 -18.217 1.00 59.38 91 GLY A N 1
ATOM 651 C CA . GLY A 1 91 ? 7.477 -5.551 -17.868 1.00 59.38 91 GLY A CA 1
ATOM 652 C C . GLY A 1 91 ? 8.478 -5.237 -18.984 1.00 59.38 91 GLY A C 1
ATOM 653 O O . GLY A 1 91 ? 9.643 -5.602 -18.873 1.00 59.38 91 GLY A O 1
ATOM 654 N N . GLU A 1 92 ? 8.040 -4.618 -20.083 1.00 58.41 92 GLU A N 1
ATOM 655 C CA . GLU A 1 92 ? 8.917 -4.235 -21.191 1.00 58.41 92 GLU A CA 1
ATOM 656 C C . GLU A 1 92 ? 9.259 -2.740 -21.149 1.00 58.41 92 GLU A C 1
ATOM 658 O O . GLU A 1 92 ? 8.388 -1.894 -20.903 1.00 58.41 92 GLU A O 1
ATOM 663 N N . VAL A 1 93 ? 10.524 -2.421 -21.468 1.00 57.56 93 VAL A N 1
ATOM 664 C CA . VAL A 1 93 ? 11.014 -1.053 -21.706 1.00 57.56 93 VAL A CA 1
ATOM 665 C C . VAL A 1 93 ? 10.084 -0.371 -22.706 1.00 57.56 93 VAL A C 1
ATOM 667 O O . VAL A 1 93 ? 10.005 -0.771 -23.872 1.00 57.56 93 VAL A O 1
ATOM 670 N N . GLN A 1 94 ? 9.379 0.662 -22.250 1.00 58.25 94 GLN A N 1
ATOM 671 C CA . GLN A 1 94 ? 8.420 1.383 -23.080 1.00 58.25 94 GLN A C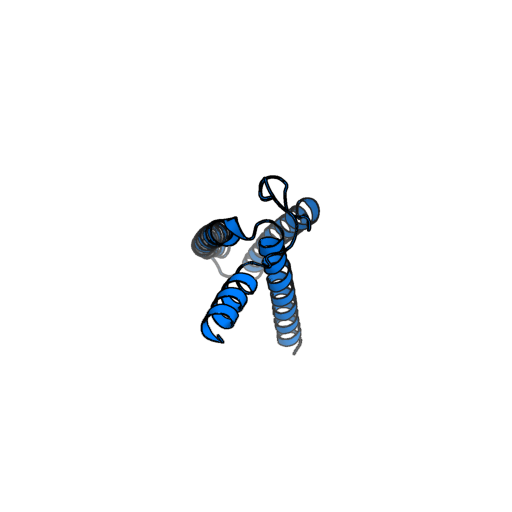A 1
ATOM 672 C C . GLN A 1 94 ? 9.146 2.134 -24.207 1.00 58.25 94 GLN A C 1
ATOM 674 O O . GLN A 1 94 ? 10.214 2.707 -23.998 1.00 58.25 94 GLN A O 1
ATOM 679 N N . ASP A 1 95 ? 8.563 2.178 -25.407 1.00 54.81 95 ASP A N 1
ATOM 680 C CA . ASP A 1 95 ? 9.236 2.692 -26.614 1.00 54.81 95 ASP A CA 1
ATOM 681 C C . ASP A 1 95 ? 9.666 4.167 -26.527 1.00 54.81 95 ASP A C 1
ATOM 683 O O . ASP A 1 95 ? 10.608 4.578 -27.201 1.00 54.81 95 ASP A O 1
ATOM 687 N N . TRP A 1 96 ? 9.017 4.968 -25.675 1.00 60.44 96 TRP A N 1
ATOM 688 C CA . TRP A 1 96 ? 9.407 6.359 -25.408 1.00 60.44 96 TRP A CA 1
ATOM 689 C C . TRP A 1 96 ? 10.669 6.479 -24.536 1.00 60.44 96 TRP A C 1
ATOM 691 O O . TRP A 1 96 ? 11.308 7.530 -24.536 1.00 60.44 96 TRP A O 1
ATOM 701 N N . ALA A 1 97 ? 11.023 5.414 -23.810 1.00 55.31 97 ALA A N 1
ATOM 702 C CA . ALA A 1 97 ? 12.224 5.299 -22.987 1.00 55.31 97 ALA A CA 1
ATOM 703 C C . ALA A 1 97 ? 13.371 4.567 -23.710 1.00 55.31 97 ALA A C 1
ATOM 705 O O . ALA A 1 97 ? 14.509 4.608 -23.241 1.00 55.31 97 ALA A O 1
ATOM 706 N N . ARG A 1 98 ? 13.112 3.941 -24.872 1.00 53.81 98 ARG A N 1
ATOM 707 C CA . ARG A 1 98 ? 14.171 3.396 -25.731 1.00 53.81 98 ARG A CA 1
ATOM 708 C C . ARG A 1 98 ? 15.017 4.546 -26.270 1.00 53.81 98 ARG A C 1
ATOM 710 O O . ARG A 1 98 ? 14.532 5.403 -27.011 1.00 53.81 98 ARG A O 1
ATOM 717 N N . HIS A 1 99 ? 16.300 4.558 -25.916 1.00 48.31 99 HIS A N 1
ATOM 718 C CA . HIS A 1 99 ? 17.264 5.463 -26.528 1.00 48.31 99 HIS A CA 1
ATOM 719 C C . HIS A 1 99 ? 17.239 5.233 -28.047 1.00 48.31 99 HIS A C 1
ATOM 721 O O . HIS A 1 99 ? 17.407 4.106 -28.518 1.00 48.31 99 HIS A O 1
ATOM 727 N N . LYS A 1 100 ? 16.994 6.284 -28.838 1.00 46.38 100 LYS A N 1
ATOM 728 C CA . LYS A 1 100 ? 17.196 6.219 -30.290 1.00 46.38 100 LYS A CA 1
ATOM 729 C C . LYS A 1 100 ? 18.701 6.138 -30.562 1.00 46.38 100 LYS A C 1
ATOM 731 O O . LYS A 1 100 ? 19.329 7.152 -30.834 1.00 46.38 100 LYS A O 1
ATOM 736 N N . GLY A 1 101 ? 19.247 4.927 -30.498 1.00 40.47 101 GLY A N 1
ATOM 737 C CA . GLY A 1 101 ? 20.599 4.602 -30.940 1.00 40.47 101 GLY A CA 1
ATOM 738 C C . GLY A 1 101 ? 21.331 3.645 -30.004 1.00 40.47 101 GLY A C 1
ATOM 739 O O . GLY A 1 101 ? 21.836 4.080 -28.981 1.00 40.47 101 GLY A O 1
ATOM 740 N N . GLY A 1 102 ? 21.451 2.381 -30.418 1.00 35.28 102 GLY A N 1
ATOM 741 C CA . GLY A 1 102 ? 22.481 1.455 -29.934 1.00 35.28 102 GLY A CA 1
ATOM 742 C C . GLY A 1 102 ? 22.073 0.537 -28.779 1.00 35.28 102 GLY A C 1
ATOM 743 O O . GLY A 1 102 ? 22.024 0.956 -27.634 1.00 35.28 102 GLY A O 1
ATOM 744 N N . ASP A 1 103 ? 21.780 -0.711 -29.139 1.00 50.09 103 ASP A N 1
ATOM 745 C CA . ASP A 1 103 ? 22.038 -1.980 -28.443 1.00 50.09 103 ASP A CA 1
ATOM 746 C C . ASP A 1 103 ? 22.423 -1.983 -26.944 1.00 50.09 103 ASP A C 1
ATOM 748 O O . ASP A 1 103 ? 23.484 -1.512 -26.551 1.00 50.09 103 ASP A O 1
ATOM 752 N N . GLY A 1 104 ? 21.631 -2.728 -26.159 1.00 41.53 104 GLY A N 1
ATOM 753 C CA . GLY A 1 104 ? 22.103 -3.490 -24.993 1.00 41.53 104 GLY A CA 1
ATOM 754 C C . GLY A 1 104 ? 22.102 -2.787 -23.623 1.00 41.53 104 GLY A C 1
ATOM 755 O O . GLY A 1 104 ? 22.192 -1.565 -23.541 1.00 41.53 104 GLY A O 1
ATOM 756 N N . PRO A 1 105 ? 21.977 -3.557 -22.521 1.00 44.81 105 PRO A N 1
ATOM 757 C CA . PRO A 1 105 ? 22.038 -3.025 -21.163 1.00 44.81 105 PRO A CA 1
ATOM 758 C C . PRO A 1 105 ? 23.449 -2.498 -20.864 1.00 44.81 105 PRO A C 1
ATOM 760 O O . PRO A 1 105 ? 24.405 -3.261 -20.833 1.00 44.81 105 PRO A O 1
ATOM 763 N N . GLU A 1 106 ? 23.550 -1.183 -20.680 1.00 54.62 106 GLU A N 1
ATOM 764 C CA . GLU A 1 106 ? 24.505 -0.466 -19.822 1.00 54.62 106 GLU A CA 1
ATOM 765 C C . GLU A 1 106 ? 25.867 -1.155 -19.558 1.00 54.62 106 GLU A C 1
ATOM 767 O O . GLU A 1 106 ? 26.162 -1.599 -18.452 1.00 54.62 106 GLU A O 1
ATOM 772 N N . GLU A 1 107 ? 26.746 -1.190 -20.567 1.00 49.41 107 GLU A N 1
ATOM 773 C CA . GLU A 1 107 ? 28.183 -1.504 -20.399 1.00 49.41 107 GLU A CA 1
ATOM 774 C C . GLU A 1 107 ? 29.047 -0.258 -20.069 1.00 49.41 107 GLU A C 1
ATOM 776 O O . GLU A 1 107 ? 30.276 -0.339 -19.983 1.00 49.41 107 GLU A O 1
ATOM 781 N N . LEU A 1 108 ? 28.437 0.919 -19.904 1.00 59.25 108 LEU A N 1
ATOM 782 C CA . LEU A 1 108 ? 29.125 2.219 -19.875 1.00 59.25 108 LEU A CA 1
ATOM 783 C C . LEU A 1 108 ? 29.096 2.845 -18.473 1.00 59.25 108 LEU A C 1
ATOM 785 O O . LEU A 1 108 ? 28.329 3.769 -18.211 1.00 59.25 108 LEU A O 1
ATOM 789 N N . PRO A 1 109 ? 29.848 2.262 -17.527 1.00 55.31 109 PRO A N 1
ATOM 790 C CA . PRO A 1 109 ? 30.989 2.976 -16.927 1.00 55.31 109 PRO A CA 1
ATOM 791 C C . PRO A 1 109 ? 32.246 2.100 -16.752 1.00 55.31 109 PRO A C 1
ATOM 793 O O . PRO A 1 109 ? 33.317 2.604 -16.414 1.00 55.31 109 PRO A O 1
ATOM 796 N N . LEU A 1 110 ? 32.130 0.786 -16.979 1.00 57.75 110 LEU A N 1
ATOM 797 C CA . LEU A 1 110 ? 33.213 -0.177 -16.769 1.00 57.75 110 LEU A CA 1
ATOM 798 C C . LEU A 1 110 ? 34.259 -0.055 -17.884 1.00 57.75 110 LEU A C 1
ATOM 800 O O . LEU A 1 110 ? 35.438 0.113 -17.596 1.00 57.75 110 LEU A O 1
ATOM 804 N N . LYS A 1 111 ? 33.832 -0.033 -19.155 1.00 57.78 111 LYS A N 1
ATOM 805 C CA . LYS A 1 111 ? 34.757 0.039 -20.301 1.00 57.78 111 LYS A CA 1
ATOM 806 C C . LYS A 1 111 ? 35.577 1.329 -20.336 1.00 57.78 111 LYS A C 1
ATOM 808 O O . LYS A 1 111 ? 36.736 1.306 -20.734 1.00 57.78 111 LYS A O 1
ATOM 813 N N . GLU A 1 112 ? 34.999 2.447 -19.897 1.00 61.50 112 GLU A N 1
ATOM 814 C CA . GLU A 1 112 ? 35.738 3.708 -19.762 1.00 61.50 112 GLU A CA 1
ATOM 815 C C . GLU A 1 112 ? 36.758 3.640 -18.615 1.00 61.50 112 GLU A C 1
ATOM 817 O O . GLU A 1 112 ? 37.886 4.098 -18.782 1.00 61.50 112 GLU A O 1
ATOM 822 N N . ALA A 1 113 ? 36.416 3.000 -17.490 1.00 58.84 113 ALA A N 1
ATOM 823 C CA . ALA A 1 113 ? 37.345 2.776 -16.383 1.00 58.84 113 ALA A CA 1
ATOM 824 C C . ALA A 1 113 ? 38.469 1.778 -16.735 1.00 58.84 113 ALA A C 1
ATOM 826 O O . ALA A 1 113 ? 39.620 2.005 -16.368 1.00 58.84 113 ALA A O 1
ATOM 827 N N . GLU A 1 114 ? 38.170 0.714 -17.487 1.00 66.62 114 GLU A N 1
ATOM 828 C CA . GLU A 1 114 ? 39.154 -0.246 -18.011 1.00 66.62 114 GLU A CA 1
ATOM 829 C C . GLU A 1 114 ? 40.101 0.412 -19.017 1.00 66.62 114 GLU A C 1
ATOM 831 O O . GLU A 1 114 ? 41.313 0.252 -18.905 1.00 66.62 114 GLU A O 1
ATOM 836 N N . ALA A 1 115 ? 39.583 1.237 -19.932 1.00 68.56 115 ALA A N 1
ATOM 837 C CA . ALA A 1 115 ? 40.410 1.973 -20.887 1.00 68.56 115 ALA A CA 1
ATOM 838 C C . ALA A 1 115 ? 41.322 3.015 -20.210 1.00 68.56 115 ALA A C 1
ATOM 840 O O . ALA A 1 115 ? 42.425 3.280 -20.694 1.00 68.56 115 ALA A O 1
ATOM 841 N N . MET A 1 116 ? 40.893 3.609 -19.089 1.00 60.19 116 MET A N 1
ATOM 842 C CA . MET A 1 116 ? 41.748 4.481 -18.273 1.00 60.19 116 MET A CA 1
ATOM 843 C C . MET A 1 116 ? 42.830 3.682 -17.530 1.00 60.19 116 MET A C 1
ATOM 845 O O . MET A 1 116 ? 43.980 4.111 -17.501 1.00 60.19 116 MET A O 1
ATOM 849 N N . LEU A 1 117 ? 42.496 2.502 -16.998 1.00 64.62 117 LEU A N 1
ATOM 850 C CA . LEU A 1 117 ? 43.445 1.620 -16.308 1.00 64.62 117 LEU A CA 1
ATOM 851 C C . LEU A 1 117 ? 44.499 1.021 -17.250 1.00 64.62 117 LEU A C 1
ATOM 853 O O . LEU A 1 117 ? 45.675 0.961 -16.892 1.00 64.62 117 LEU A O 1
ATOM 857 N N . GLU A 1 118 ? 44.119 0.618 -18.464 1.00 69.25 118 GLU A N 1
ATOM 858 C CA . GLU A 1 118 ? 45.067 0.120 -19.469 1.00 69.25 118 GLU A CA 1
ATOM 859 C C . GLU A 1 118 ? 46.038 1.211 -19.935 1.00 69.25 118 GLU A C 1
ATOM 861 O O . GLU A 1 118 ? 47.212 0.932 -20.182 1.00 69.25 118 GLU A O 1
ATOM 866 N N . LYS A 1 119 ? 45.578 2.466 -20.002 1.00 63.59 119 LYS A N 1
ATOM 867 C CA . LYS A 1 119 ? 46.408 3.608 -20.402 1.00 63.59 119 LYS A CA 1
ATOM 868 C C . LYS A 1 119 ? 47.436 4.014 -19.341 1.00 63.59 119 LYS A C 1
ATOM 870 O O . LYS A 1 119 ? 48.478 4.542 -19.710 1.00 63.59 119 LYS A O 1
ATOM 875 N N . ASP A 1 120 ? 47.162 3.745 -18.066 1.00 56.00 120 ASP A N 1
ATOM 876 C CA . ASP A 1 120 ? 48.080 4.014 -16.949 1.00 56.00 120 ASP A CA 1
ATOM 877 C C . ASP A 1 120 ? 49.046 2.844 -16.658 1.00 56.00 120 ASP A C 1
ATOM 879 O O . ASP A 1 120 ? 49.968 2.985 -15.853 1.00 56.00 120 ASP A O 1
ATOM 883 N N . THR A 1 121 ? 48.857 1.684 -17.303 1.00 63.56 121 THR A N 1
ATOM 884 C CA . THR A 1 121 ? 49.673 0.468 -17.087 1.00 63.56 121 THR A CA 1
ATOM 885 C C . THR A 1 121 ? 50.843 0.331 -18.087 1.00 63.56 121 THR A C 1
ATOM 887 O O . THR A 1 121 ? 51.632 -0.612 -17.992 1.00 63.56 121 THR A O 1
ATOM 890 N N . 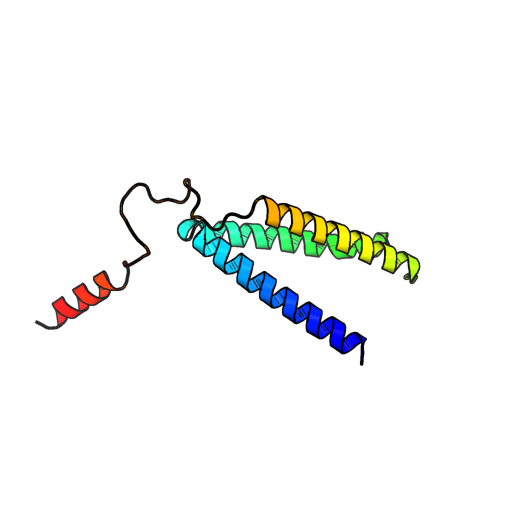HIS A 1 122 ? 51.020 1.288 -19.005 1.00 46.62 122 HIS A N 1
ATOM 891 C CA . HIS A 1 122 ? 52.152 1.377 -19.941 1.00 46.62 122 HIS A CA 1
ATOM 892 C C . HIS A 1 122 ? 52.877 2.721 -19.837 1.00 46.62 122 HIS A C 1
ATOM 894 O O . HIS A 1 122 ? 54.105 2.724 -20.091 1.00 46.62 122 HIS A O 1
#